Protein AF-A0A7M3Z4H6-F1 (afdb_monomer_lite)

Radius of gyration: 41.95 Å; chains: 1; bounding box: 78×52×126 Å

pLDDT: mean 75.08, std 17.7, range [35.47, 97.31]

Structure (mmCIF, N/CA/C/O backbone):
data_AF-A0A7M3Z4H6-F1
#
_entry.id   AF-A0A7M3Z4H6-F1
#
loop_
_atom_site.group_PDB
_atom_site.id
_atom_site.type_symbol
_atom_site.label_atom_id
_atom_site.label_alt_id
_atom_site.label_comp_id
_atom_site.label_asym_id
_atom_site.label_entity_id
_atom_site.label_seq_id
_atom_site.pdbx_PDB_ins_code
_atom_site.Cartn_x
_atom_site.Cartn_y
_atom_site.Cartn_z
_atom_site.occupancy
_atom_site.B_iso_or_equiv
_atom_site.auth_seq_id
_atom_site.auth_comp_id
_atom_site.auth_asym_id
_atom_site.auth_atom_id
_atom_site.pdbx_PDB_model_num
ATOM 1 N N . MET A 1 1 ? -38.148 9.770 33.281 1.00 35.47 1 MET A N 1
ATOM 2 C CA . MET A 1 1 ? -37.426 9.623 32.005 1.00 35.47 1 MET A CA 1
ATOM 3 C C . MET A 1 1 ? -35.971 9.773 32.363 1.00 35.47 1 MET A C 1
ATOM 5 O O . MET A 1 1 ? -35.548 10.883 32.638 1.00 35.47 1 MET A O 1
ATOM 9 N N . SER A 1 2 ? -35.311 8.642 32.589 1.00 36.75 2 SER A N 1
ATOM 10 C CA . SER A 1 2 ? -33.920 8.593 33.026 1.00 36.75 2 SER A CA 1
ATOM 11 C C . SER A 1 2 ? -33.056 8.742 31.786 1.00 36.75 2 SER A C 1
ATOM 13 O O . SER A 1 2 ? -33.255 7.994 30.830 1.00 36.75 2 SER A O 1
ATOM 15 N N . ASP A 1 3 ? -32.184 9.741 31.795 1.00 42.94 3 ASP A N 1
ATOM 16 C CA . ASP A 1 3 ? -31.255 10.016 30.712 1.00 42.94 3 ASP A CA 1
ATOM 17 C C . ASP A 1 3 ? -30.370 8.789 30.485 1.00 42.94 3 ASP A C 1
ATOM 19 O O . ASP A 1 3 ? -29.637 8.342 31.368 1.00 42.94 3 ASP A O 1
ATOM 23 N N . GLU A 1 4 ? -30.503 8.205 29.300 1.00 48.59 4 GLU A N 1
ATOM 24 C CA . GLU A 1 4 ? -29.665 7.122 28.819 1.00 48.59 4 GLU A CA 1
ATOM 25 C C . GLU A 1 4 ? -28.288 7.727 28.545 1.00 48.59 4 GLU A C 1
ATOM 27 O O . GLU A 1 4 ? -28.044 8.354 27.510 1.00 48.59 4 GLU A O 1
ATOM 32 N N . GLU A 1 5 ? -27.418 7.642 29.551 1.00 44.75 5 GLU A N 1
ATOM 33 C CA . GLU A 1 5 ? -26.053 8.148 29.520 1.00 44.75 5 GLU A CA 1
ATOM 34 C C . GLU A 1 5 ? -25.286 7.371 28.442 1.00 44.75 5 GLU A C 1
ATOM 36 O O . GLU A 1 5 ? -24.720 6.298 28.658 1.00 44.75 5 GLU A O 1
ATOM 41 N N . THR A 1 6 ? -25.347 7.894 27.219 1.00 48.88 6 THR A N 1
ATOM 42 C CA . THR A 1 6 ? -24.619 7.368 26.072 1.00 48.88 6 THR A CA 1
ATOM 43 C C . THR A 1 6 ? -23.148 7.579 26.383 1.00 48.88 6 THR A C 1
ATOM 45 O O . THR A 1 6 ? -22.625 8.682 26.226 1.00 48.88 6 THR A O 1
ATOM 48 N N . THR A 1 7 ? -22.491 6.537 26.892 1.00 45.88 7 THR A N 1
ATOM 49 C CA . THR A 1 7 ? -21.046 6.548 27.117 1.00 45.88 7 THR A CA 1
ATOM 50 C C . THR A 1 7 ? -20.392 6.971 25.799 1.00 45.88 7 THR A C 1
ATOM 52 O O . THR A 1 7 ? -20.601 6.293 24.787 1.00 45.88 7 THR A O 1
ATOM 55 N N . PRO A 1 8 ? -19.662 8.101 25.746 1.00 44.25 8 PRO A N 1
ATOM 56 C CA . PRO A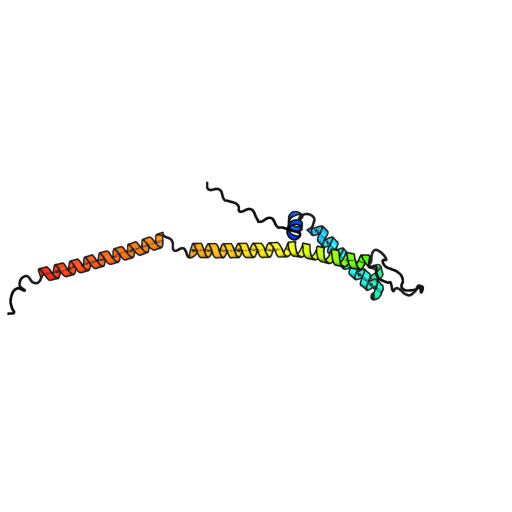 1 8 ? -19.053 8.544 24.504 1.00 44.25 8 PRO A CA 1
ATOM 57 C C . PRO A 1 8 ? -18.056 7.474 24.067 1.00 44.25 8 PRO A C 1
ATOM 59 O O . PRO A 1 8 ? -17.161 7.105 24.831 1.00 44.25 8 PRO A O 1
ATOM 62 N N . ALA A 1 9 ? -18.233 6.954 22.848 1.00 55.69 9 ALA A N 1
ATOM 63 C CA . ALA A 1 9 ? -17.270 6.054 22.230 1.00 55.69 9 ALA A CA 1
ATOM 64 C C . ALA A 1 9 ? -15.875 6.676 22.374 1.00 55.69 9 ALA A C 1
ATOM 66 O O . ALA A 1 9 ? -15.679 7.846 22.032 1.00 55.69 9 ALA A O 1
ATOM 67 N N . THR A 1 10 ? -14.930 5.926 22.947 1.00 55.16 10 THR A N 1
ATOM 68 C CA . THR A 1 10 ? -13.567 6.415 23.163 1.00 55.16 10 THR A CA 1
ATOM 69 C C . THR A 1 10 ? -13.029 6.950 21.835 1.00 55.16 10 THR A C 1
ATOM 71 O O . THR A 1 10 ? -13.070 6.215 20.845 1.00 55.16 10 THR A O 1
ATOM 74 N N . PRO A 1 11 ? -12.556 8.210 21.767 1.00 56.50 1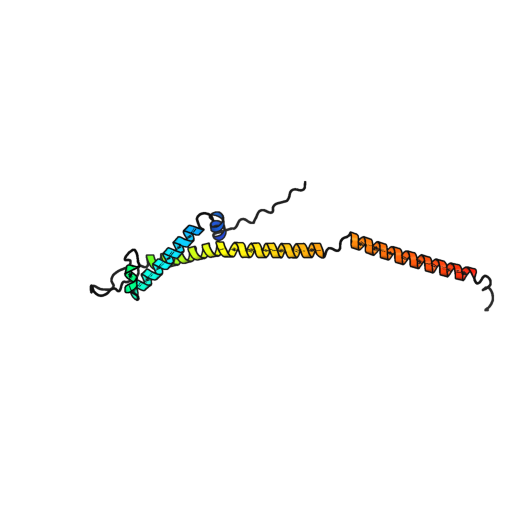1 PRO A N 1
ATOM 75 C CA . PRO A 1 11 ? -12.053 8.768 20.525 1.00 56.50 11 PRO A CA 1
ATOM 76 C C . PRO A 1 11 ? -10.894 7.898 20.051 1.00 56.50 11 PRO A C 1
ATOM 78 O O . PRO A 1 11 ? -9.861 7.781 20.720 1.00 56.50 11 PRO A O 1
ATOM 81 N N . SER A 1 12 ? -11.092 7.248 18.907 1.00 61.94 12 SER A N 1
ATOM 82 C CA . SER A 1 12 ? -10.068 6.448 18.256 1.00 61.94 12 SER A CA 1
ATOM 83 C C . SER A 1 12 ? -8.831 7.325 18.078 1.00 61.94 12 SER A C 1
ATOM 85 O O . SER A 1 12 ? -8.868 8.322 17.363 1.00 61.94 12 SER A O 1
ATOM 87 N N . THR A 1 13 ? -7.752 7.015 18.791 1.00 76.00 13 THR A N 1
ATOM 88 C CA . THR A 1 13 ? -6.577 7.888 18.874 1.00 76.00 13 THR A CA 1
ATOM 89 C C . THR A 1 13 ? -5.508 7.434 17.876 1.00 76.00 13 THR A C 1
ATOM 91 O O . THR A 1 13 ? -5.316 6.240 17.644 1.00 76.00 13 THR A O 1
ATOM 94 N N . GLY A 1 14 ? -4.795 8.382 17.263 1.00 82.12 14 GLY A N 1
ATOM 95 C CA . GLY A 1 14 ? -3.698 8.095 16.330 1.00 82.12 14 GLY A CA 1
ATOM 96 C C . GLY A 1 14 ? -4.137 7.727 14.904 1.00 82.12 14 GLY A C 1
ATOM 97 O O . GLY A 1 14 ? -5.230 8.070 14.459 1.00 82.12 14 GLY A O 1
ATOM 98 N N . LEU A 1 15 ? -3.260 7.046 14.155 1.00 80.62 15 LEU A N 1
ATOM 99 C CA . LEU A 1 15 ? -3.434 6.813 12.711 1.00 80.62 15 LEU A CA 1
ATOM 100 C C . LEU A 1 15 ? -4.683 5.980 12.375 1.00 80.62 15 LEU A C 1
ATOM 102 O O . LEU A 1 15 ? -5.350 6.249 11.380 1.00 80.62 15 LEU A O 1
ATOM 106 N N . ALA A 1 16 ? -5.022 4.990 13.204 1.00 82.38 16 ALA A N 1
ATOM 107 C CA . ALA A 1 16 ? -6.234 4.195 13.016 1.00 82.38 16 ALA A CA 1
ATOM 108 C C . ALA A 1 16 ? -7.501 5.048 13.181 1.00 82.38 16 ALA A C 1
ATOM 110 O O . ALA A 1 16 ? -8.429 4.923 12.386 1.00 82.38 16 ALA A O 1
ATOM 111 N N . GLY A 1 17 ? -7.512 5.964 14.154 1.00 81.12 17 GLY A N 1
ATOM 112 C CA . GLY A 1 17 ? -8.622 6.893 14.338 1.00 81.12 17 GLY A CA 1
ATOM 113 C C . GLY A 1 17 ? -8.780 7.871 13.189 1.00 81.12 17 GLY A C 1
ATOM 114 O O . GLY A 1 17 ? -9.875 8.011 12.654 1.00 81.12 17 GLY A O 1
ATOM 115 N N . PHE A 1 18 ? -7.670 8.424 12.699 1.00 83.25 18 PHE A N 1
ATOM 116 C CA . PHE A 1 18 ? -7.675 9.247 11.492 1.00 83.25 18 PHE A CA 1
ATOM 117 C C . PHE A 1 18 ? -8.290 8.511 10.287 1.00 83.25 18 PHE A C 1
ATOM 119 O O . PHE A 1 18 ? -9.099 9.084 9.557 1.00 83.25 18 PHE A O 1
ATOM 126 N N . VAL A 1 19 ? -7.949 7.233 10.083 1.00 84.06 19 VAL A N 1
ATOM 127 C CA . VAL A 1 19 ? -8.517 6.402 9.003 1.00 84.06 19 VAL A CA 1
ATOM 128 C C . VAL A 1 19 ? -10.027 6.198 9.179 1.00 84.06 19 VAL A C 1
ATOM 130 O O . VAL A 1 19 ? -10.771 6.235 8.193 1.00 84.06 19 VAL A O 1
ATOM 133 N N . LEU A 1 20 ? -10.496 5.996 10.412 1.00 82.38 20 LEU A N 1
ATOM 134 C CA . LEU A 1 20 ? -11.916 5.796 10.714 1.00 82.38 20 LEU A CA 1
ATOM 135 C C . LEU A 1 20 ? -12.734 7.086 10.561 1.00 82.38 20 LEU A C 1
ATOM 137 O O . LEU A 1 20 ? -13.808 7.048 9.963 1.00 82.38 20 LEU A O 1
ATOM 141 N N . GLU A 1 21 ? -12.210 8.229 11.003 1.00 85.25 21 GLU A N 1
ATOM 142 C CA . GLU A 1 21 ? -12.835 9.549 10.825 1.00 85.25 21 GLU A CA 1
ATOM 143 C C . GLU A 1 21 ? -12.962 9.930 9.342 1.00 85.25 21 GLU A C 1
ATOM 145 O O . GLU A 1 21 ? -13.942 10.540 8.919 1.00 85.25 21 GLU A O 1
ATOM 150 N N . ASN A 1 22 ? -12.000 9.507 8.520 1.00 86.25 22 ASN A N 1
ATOM 151 C CA . ASN A 1 22 ? -11.928 9.812 7.090 1.00 86.25 22 ASN A CA 1
ATOM 152 C C . ASN A 1 22 ? -12.487 8.694 6.193 1.00 86.25 22 ASN A C 1
ATOM 154 O O . ASN A 1 22 ? -12.152 8.602 5.006 1.00 86.25 22 ASN A O 1
ATOM 158 N N . ARG A 1 23 ? -13.359 7.836 6.742 1.00 80.62 23 ARG A N 1
ATOM 159 C CA . ARG A 1 23 ? -13.859 6.613 6.089 1.00 80.62 23 ARG A CA 1
ATOM 160 C C . ARG A 1 23 ? -14.403 6.804 4.676 1.00 80.62 23 ARG A C 1
ATOM 162 O O . ARG A 1 23 ? -14.228 5.919 3.842 1.00 80.62 23 ARG A O 1
ATOM 169 N N . SER A 1 24 ? -15.040 7.938 4.400 1.00 83.06 24 SER A N 1
ATOM 170 C CA . SER A 1 24 ? -15.696 8.208 3.117 1.00 83.06 24 SER A CA 1
ATOM 171 C C . SER A 1 24 ? -14.746 8.179 1.915 1.00 83.06 24 SER A C 1
ATOM 173 O O . SER A 1 24 ? -15.138 7.702 0.854 1.00 83.06 24 SER A O 1
ATOM 175 N N . TRP A 1 25 ? -13.502 8.645 2.063 1.00 84.25 25 TRP A N 1
ATOM 176 C CA . TRP A 1 25 ? -12.545 8.729 0.950 1.00 84.25 25 TRP A CA 1
ATOM 177 C C . TRP A 1 25 ? -11.361 7.773 1.102 1.00 84.25 25 TRP A C 1
ATOM 179 O O . TRP A 1 25 ? -10.799 7.302 0.111 1.00 84.25 25 TRP A O 1
ATOM 189 N N . MET A 1 26 ? -11.002 7.433 2.336 1.00 89.06 26 MET A N 1
ATOM 190 C CA . MET A 1 26 ? -9.806 6.656 2.636 1.00 89.06 26 MET A CA 1
ATOM 191 C C . MET A 1 26 ? -9.930 5.179 2.214 1.00 89.06 26 MET A C 1
ATOM 193 O O . MET A 1 26 ? -8.924 4.546 1.886 1.00 89.06 26 MET A O 1
ATOM 197 N N . GLN A 1 27 ? -11.149 4.647 2.062 1.00 86.75 27 GLN A N 1
ATOM 198 C CA . GLN A 1 27 ? -11.367 3.358 1.390 1.00 86.75 27 GLN A CA 1
ATOM 199 C C . GLN A 1 27 ? -10.903 3.385 -0.076 1.00 86.75 27 GLN A C 1
ATOM 201 O O . GLN A 1 27 ? -10.221 2.470 -0.527 1.00 86.75 27 GLN A O 1
ATOM 206 N N . GLY A 1 28 ? -11.243 4.438 -0.825 1.00 90.50 28 GLY A N 1
ATOM 207 C CA . GLY A 1 28 ? -10.813 4.590 -2.217 1.00 90.50 28 GLY A CA 1
ATOM 208 C C . GLY A 1 28 ? -9.322 4.903 -2.330 1.00 90.50 28 GLY A C 1
ATOM 209 O O . GLY A 1 28 ? -8.618 4.293 -3.134 1.00 90.50 28 GLY A O 1
ATOM 210 N N . ALA A 1 29 ? -8.817 5.803 -1.481 1.00 92.94 29 ALA A N 1
ATOM 211 C CA . ALA A 1 29 ? -7.403 6.168 -1.479 1.00 92.94 29 ALA A CA 1
ATOM 212 C C . ALA A 1 29 ? -6.495 4.980 -1.142 1.00 92.94 29 ALA A C 1
ATOM 214 O O . ALA A 1 29 ? -5.499 4.763 -1.825 1.00 92.94 29 ALA A O 1
ATOM 215 N N . SER A 1 30 ? -6.855 4.164 -0.150 1.00 93.06 30 SER A N 1
ATOM 216 C CA . SER A 1 30 ? -6.078 2.970 0.199 1.00 93.06 30 SER A CA 1
ATOM 217 C C . SER A 1 30 ? -6.066 1.921 -0.915 1.00 93.06 30 SER A C 1
ATOM 219 O O . SER A 1 30 ? -5.029 1.304 -1.149 1.00 93.06 30 SER A O 1
ATOM 221 N N . LEU A 1 31 ? -7.166 1.758 -1.659 1.00 94.19 31 LEU A N 1
ATOM 222 C CA . LEU A 1 31 ? -7.174 0.907 -2.851 1.00 94.19 31 LEU A CA 1
ATOM 223 C C . LEU A 1 31 ? -6.237 1.447 -3.933 1.00 94.19 31 LEU A C 1
ATOM 225 O O . LEU A 1 31 ? -5.463 0.676 -4.491 1.00 94.19 31 LEU A O 1
ATOM 229 N N . LEU A 1 32 ? -6.247 2.756 -4.195 1.00 96.06 32 LEU A N 1
ATOM 230 C CA . LEU A 1 32 ? -5.308 3.371 -5.140 1.00 96.06 32 LEU A CA 1
ATOM 231 C C . LEU A 1 32 ? -3.849 3.169 -4.720 1.00 96.06 32 LEU A C 1
ATOM 233 O O . LEU A 1 32 ? -3.014 2.847 -5.562 1.00 96.06 32 LEU A O 1
ATOM 237 N N . MET A 1 33 ? -3.544 3.296 -3.428 1.00 96.81 33 MET A N 1
ATOM 238 C CA . MET A 1 33 ? -2.207 3.026 -2.894 1.00 96.81 33 MET A CA 1
ATOM 239 C C . MET A 1 33 ? -1.780 1.569 -3.116 1.00 96.81 33 MET A C 1
ATOM 241 O O . MET A 1 33 ? -0.641 1.317 -3.503 1.00 96.81 33 MET A O 1
ATOM 245 N N . ILE A 1 34 ? -2.696 0.613 -2.930 1.00 96.56 34 ILE A N 1
ATOM 246 C CA . ILE A 1 34 ? -2.441 -0.809 -3.197 1.00 96.56 34 ILE A CA 1
ATOM 247 C C . ILE A 1 34 ? -2.234 -1.052 -4.695 1.00 96.56 34 ILE A C 1
ATOM 249 O O . ILE A 1 34 ? -1.278 -1.726 -5.067 1.00 96.56 34 ILE A O 1
ATOM 253 N N . PHE A 1 35 ? -3.077 -0.489 -5.565 1.00 95.94 35 PHE A N 1
ATOM 254 C CA . PHE A 1 35 ? -2.902 -0.616 -7.015 1.00 95.94 35 PHE A CA 1
ATOM 255 C C . PHE A 1 35 ? -1.560 -0.052 -7.476 1.00 95.94 35 PHE A C 1
ATOM 257 O O . PHE A 1 35 ? -0.867 -0.691 -8.264 1.00 95.94 35 PHE A O 1
ATOM 264 N N . TYR A 1 36 ? -1.160 1.101 -6.939 1.00 95.88 36 TYR A N 1
ATOM 265 C CA . TYR A 1 36 ? 0.156 1.668 -7.197 1.00 95.88 36 TYR A CA 1
ATOM 266 C C . TYR A 1 36 ? 1.285 0.749 -6.715 1.00 95.88 36 TYR A C 1
ATOM 268 O O . TYR A 1 36 ? 2.256 0.548 -7.437 1.00 95.88 36 TYR A O 1
ATOM 276 N N . ALA A 1 37 ? 1.158 0.152 -5.528 1.00 96.88 37 ALA A N 1
ATOM 277 C CA . ALA A 1 37 ? 2.153 -0.780 -5.007 1.00 96.88 37 ALA A CA 1
ATOM 278 C C . ALA A 1 37 ? 2.286 -2.039 -5.878 1.00 96.88 37 ALA A C 1
ATOM 280 O O . ALA A 1 37 ? 3.398 -2.466 -6.175 1.00 96.88 37 ALA A O 1
ATOM 281 N N . VAL A 1 38 ? 1.165 -2.602 -6.341 1.00 95.50 38 VAL A N 1
ATOM 282 C CA . VAL A 1 38 ? 1.163 -3.732 -7.284 1.00 95.50 38 VAL A CA 1
ATOM 283 C C . VAL A 1 38 ? 1.831 -3.334 -8.597 1.00 95.50 38 VAL A C 1
ATOM 285 O O . VAL A 1 38 ? 2.680 -4.068 -9.097 1.00 95.50 38 VAL A O 1
ATOM 288 N N . TRP A 1 39 ? 1.503 -2.156 -9.130 1.00 94.88 39 TRP A N 1
ATOM 289 C CA . TRP A 1 39 ? 2.148 -1.632 -10.331 1.00 94.88 39 TRP A CA 1
ATOM 290 C C . TRP A 1 39 ? 3.663 -1.459 -10.144 1.00 94.88 39 TRP A C 1
ATOM 292 O O . TRP A 1 39 ? 4.431 -1.901 -10.993 1.00 94.88 39 TRP A O 1
ATOM 302 N N . ALA A 1 40 ? 4.106 -0.906 -9.012 1.00 94.94 40 ALA A N 1
ATOM 303 C CA . ALA A 1 40 ? 5.525 -0.737 -8.703 1.00 94.94 40 ALA A CA 1
ATOM 304 C C . ALA A 1 40 ? 6.265 -2.084 -8.630 1.00 94.94 40 ALA A C 1
ATOM 306 O O . ALA A 1 40 ? 7.397 -2.189 -9.094 1.00 94.94 40 ALA A O 1
ATOM 307 N N . VAL A 1 41 ? 5.628 -3.133 -8.098 1.00 94.56 41 VAL A N 1
ATOM 308 C CA . VAL A 1 41 ? 6.191 -4.493 -8.108 1.00 94.56 41 VAL A CA 1
ATOM 309 C C . VAL A 1 41 ? 6.318 -5.025 -9.534 1.00 94.56 41 VAL A C 1
ATOM 311 O O . VAL A 1 41 ? 7.362 -5.575 -9.878 1.00 94.56 41 VAL A O 1
ATOM 314 N N . ILE A 1 42 ? 5.290 -4.850 -10.370 1.00 94.56 42 ILE A N 1
ATOM 315 C CA . ILE A 1 42 ? 5.336 -5.274 -11.777 1.00 94.56 42 ILE A CA 1
ATOM 316 C C . ILE A 1 42 ? 6.484 -4.568 -12.504 1.00 94.56 42 ILE A C 1
ATOM 318 O O . ILE A 1 42 ? 7.260 -5.247 -13.163 1.00 94.56 42 ILE A O 1
ATOM 322 N N . GLU A 1 43 ? 6.644 -3.256 -12.318 1.00 94.56 43 GLU A N 1
ATOM 323 C CA . GLU A 1 43 ? 7.747 -2.466 -12.887 1.00 94.56 43 GLU A CA 1
ATOM 324 C C . GLU A 1 43 ? 9.124 -2.974 -12.444 1.00 94.56 43 GLU A C 1
ATOM 326 O O . GLU A 1 43 ? 10.025 -3.153 -13.261 1.00 94.56 43 GLU A O 1
ATOM 331 N N . VAL A 1 44 ? 9.287 -3.276 -11.155 1.00 93.69 44 VAL A N 1
ATOM 332 C CA . VAL A 1 44 ? 10.554 -3.799 -10.626 1.00 93.69 44 VAL A CA 1
ATOM 333 C C . VAL A 1 44 ? 10.916 -5.137 -11.260 1.00 93.69 44 VAL A C 1
ATOM 335 O O . VAL A 1 44 ? 12.067 -5.377 -11.632 1.00 93.69 44 VAL A O 1
ATOM 338 N N . LEU A 1 45 ? 9.924 -6.014 -11.379 1.00 94.38 45 LEU A N 1
ATOM 339 C CA . LEU A 1 45 ? 10.102 -7.357 -11.903 1.00 94.38 45 LEU A CA 1
ATOM 340 C C . LEU A 1 45 ? 10.272 -7.367 -13.431 1.00 94.38 45 LEU A C 1
ATOM 342 O O . LEU A 1 45 ? 11.067 -8.158 -13.945 1.00 94.38 45 LEU A O 1
ATOM 346 N N . SER A 1 46 ? 9.567 -6.498 -14.158 1.00 93.50 46 SER A N 1
ATOM 347 C CA . SER A 1 46 ? 9.626 -6.415 -15.621 1.00 93.50 46 SER A CA 1
ATOM 348 C C . SER A 1 46 ? 10.922 -5.777 -16.126 1.00 93.50 46 SER A C 1
ATOM 350 O O . SER A 1 46 ? 11.445 -6.186 -17.164 1.00 93.50 46 SER A O 1
ATOM 352 N N . ASN A 1 47 ? 11.501 -4.839 -15.375 1.00 93.12 47 ASN A N 1
ATOM 353 C CA . ASN A 1 47 ? 12.799 -4.245 -15.700 1.00 93.12 47 ASN A CA 1
ATOM 354 C C . ASN A 1 47 ? 13.966 -5.236 -15.540 1.00 93.12 47 ASN A C 1
ATOM 356 O O . ASN A 1 47 ? 14.974 -5.103 -16.231 1.00 93.12 47 ASN A O 1
ATOM 360 N N . THR A 1 48 ? 13.854 -6.229 -14.648 1.00 91.12 48 THR A N 1
ATOM 361 C CA . THR A 1 48 ? 14.973 -7.134 -14.321 1.00 91.12 48 THR A CA 1
ATOM 362 C C . THR A 1 48 ? 14.834 -8.547 -14.892 1.00 91.12 48 THR A C 1
ATOM 364 O O . THR A 1 48 ? 15.834 -9.099 -15.346 1.00 91.12 48 THR A O 1
ATOM 367 N N . TRP A 1 49 ? 13.635 -9.141 -14.866 1.00 89.50 49 TRP A N 1
ATOM 368 C CA . TRP A 1 49 ? 13.444 -10.568 -15.178 1.00 89.50 49 TRP A CA 1
ATOM 369 C C . TRP A 1 49 ? 12.365 -10.848 -16.225 1.00 89.50 49 TRP A C 1
ATOM 371 O O . TRP A 1 49 ? 12.535 -11.737 -17.056 1.00 89.50 49 TRP A O 1
ATOM 381 N N . PHE A 1 50 ? 11.243 -10.128 -16.187 1.00 91.50 50 PHE A N 1
ATOM 382 C CA . PHE A 1 50 ? 10.077 -10.425 -17.023 1.00 91.50 50 PHE A CA 1
ATOM 383 C C . PHE A 1 50 ? 9.854 -9.340 -18.073 1.00 91.50 50 PHE A C 1
ATOM 385 O O . PHE A 1 50 ? 8.854 -8.625 -18.035 1.00 91.50 50 PHE A O 1
ATOM 392 N N . HIS A 1 51 ? 10.772 -9.230 -19.033 1.00 90.06 51 HIS A N 1
ATOM 393 C CA . HIS A 1 51 ? 10.738 -8.171 -20.051 1.00 90.06 51 HIS A CA 1
ATOM 394 C C . HIS A 1 51 ? 9.436 -8.140 -20.870 1.00 90.06 51 HIS A C 1
ATOM 396 O O . HIS A 1 51 ? 8.967 -7.071 -21.236 1.00 90.06 51 HIS A O 1
ATOM 402 N N . GLY A 1 52 ? 8.774 -9.288 -21.066 1.00 87.25 52 GLY A N 1
ATOM 403 C CA . GLY A 1 52 ? 7.456 -9.352 -21.718 1.00 87.25 52 GLY A CA 1
ATOM 404 C C . GLY A 1 52 ? 6.314 -8.678 -20.942 1.00 87.25 52 GLY A C 1
ATOM 405 O O . GLY A 1 52 ? 5.221 -8.539 -21.478 1.00 87.25 52 GLY A O 1
ATOM 406 N N . LEU A 1 53 ? 6.544 -8.269 -19.689 1.00 89.00 53 LEU A N 1
ATOM 407 C CA . LEU A 1 53 ? 5.601 -7.487 -18.887 1.00 89.00 53 LEU A CA 1
ATOM 408 C C . LEU A 1 53 ? 5.906 -5.981 -18.900 1.00 89.00 53 LEU A C 1
ATOM 410 O O . LEU A 1 53 ? 5.189 -5.230 -18.245 1.00 89.00 53 LEU A O 1
ATOM 414 N N . GLN A 1 54 ? 6.942 -5.520 -19.611 1.00 88.31 54 GLN A N 1
ATOM 415 C CA . GLN A 1 54 ? 7.265 -4.088 -19.688 1.00 88.31 54 GLN A CA 1
ATOM 416 C C . GLN A 1 54 ? 6.135 -3.288 -20.347 1.00 88.31 54 GLN A C 1
ATOM 418 O O . GLN A 1 54 ? 5.819 -2.200 -19.887 1.00 88.31 54 GLN A O 1
ATOM 423 N N . ASP A 1 55 ? 5.427 -3.867 -21.319 1.00 88.19 55 ASP A N 1
ATOM 424 C CA . ASP A 1 55 ? 4.277 -3.214 -21.961 1.00 88.19 55 ASP A CA 1
ATOM 425 C C . ASP A 1 55 ? 3.063 -3.047 -21.026 1.00 88.19 55 ASP A C 1
ATOM 427 O O . ASP A 1 55 ? 2.156 -2.266 -21.315 1.00 88.19 55 ASP A O 1
ATOM 431 N N . LEU A 1 56 ? 3.016 -3.772 -19.897 1.00 86.25 56 LEU A N 1
ATOM 432 C CA . LEU A 1 56 ? 1.975 -3.569 -18.884 1.00 86.25 56 LEU A CA 1
ATOM 433 C C . LEU A 1 56 ? 2.236 -2.319 -18.041 1.00 86.25 56 LEU A C 1
ATOM 435 O O . LEU A 1 56 ? 1.327 -1.853 -17.345 1.00 86.25 56 LEU A O 1
ATOM 439 N N . THR A 1 57 ? 3.459 -1.789 -18.047 1.00 84.38 57 THR A N 1
ATOM 440 C CA . THR A 1 57 ? 3.800 -0.636 -17.229 1.00 84.38 57 THR A CA 1
ATOM 441 C C . THR A 1 57 ? 3.550 0.637 -18.026 1.00 84.38 57 THR A C 1
ATOM 443 O O . THR A 1 57 ? 3.990 0.820 -19.153 1.00 84.38 57 THR A O 1
ATOM 446 N N . ILE A 1 58 ? 2.744 1.526 -17.442 1.00 80.19 58 ILE A N 1
ATOM 447 C CA . ILE A 1 58 ? 2.246 2.725 -18.132 1.00 80.19 58 ILE A CA 1
ATOM 448 C C . ILE A 1 58 ? 3.394 3.695 -18.461 1.00 80.19 58 ILE A C 1
ATOM 450 O O . ILE A 1 58 ? 3.305 4.479 -19.403 1.00 80.19 58 ILE A O 1
ATOM 454 N N . PHE A 1 59 ? 4.475 3.644 -17.679 1.00 84.06 59 PHE A N 1
ATOM 455 C CA . PHE A 1 59 ? 5.639 4.504 -17.823 1.00 84.06 59 PHE A CA 1
ATOM 456 C C . PHE A 1 59 ? 6.917 3.690 -17.673 1.00 84.06 59 PHE A C 1
ATOM 458 O O . PHE A 1 59 ? 7.063 2.921 -16.728 1.00 84.06 59 PHE A O 1
ATOM 465 N N . THR A 1 60 ? 7.872 3.954 -18.554 1.00 86.06 60 THR A N 1
ATOM 466 C CA . THR A 1 60 ? 9.211 3.368 -18.545 1.00 86.06 60 THR A CA 1
ATOM 467 C C . THR A 1 60 ? 10.053 4.028 -17.445 1.00 86.06 60 THR A C 1
ATOM 469 O O . THR A 1 60 ? 10.501 5.163 -17.605 1.00 86.06 60 THR A O 1
ATOM 472 N N . THR A 1 61 ? 10.308 3.354 -16.315 1.00 88.12 61 THR A N 1
ATOM 473 C CA . THR A 1 61 ? 11.085 3.926 -15.190 1.00 88.12 61 THR A CA 1
ATOM 474 C C . THR A 1 61 ? 12.406 3.203 -14.942 1.00 88.12 61 THR A C 1
ATOM 476 O O . THR A 1 61 ? 12.542 2.032 -15.261 1.00 88.12 61 THR A O 1
ATOM 479 N N . GLY A 1 62 ? 13.405 3.890 -14.386 1.00 86.88 62 GLY A N 1
ATOM 480 C CA . GLY A 1 62 ? 14.751 3.328 -14.234 1.00 86.88 62 GLY A CA 1
ATOM 481 C C . GLY A 1 62 ? 15.681 3.684 -15.395 1.00 86.88 62 GLY A C 1
ATOM 482 O O . GLY A 1 62 ? 15.361 4.535 -16.227 1.00 86.88 62 GLY A O 1
ATOM 483 N N . THR A 1 63 ? 16.854 3.064 -15.439 1.00 91.62 63 THR A N 1
ATOM 484 C CA . THR A 1 63 ? 17.905 3.383 -16.420 1.00 91.62 63 THR A CA 1
ATOM 485 C C . THR A 1 63 ? 18.395 2.123 -17.109 1.00 91.62 63 THR A C 1
ATOM 487 O O . THR A 1 63 ? 18.519 1.087 -16.463 1.00 91.62 63 THR A O 1
ATOM 490 N N . GLU A 1 64 ? 18.700 2.209 -18.399 1.00 91.44 64 GLU A N 1
ATOM 491 C CA . GLU A 1 64 ? 19.344 1.120 -19.142 1.00 91.44 64 GLU A CA 1
ATOM 492 C C . GLU A 1 64 ? 20.641 0.688 -18.446 1.00 91.44 64 GLU A C 1
ATOM 494 O O . GLU A 1 64 ? 21.350 1.507 -17.850 1.00 91.44 64 GLU A O 1
ATOM 499 N N . THR A 1 65 ? 20.927 -0.613 -18.461 1.00 89.75 65 THR A N 1
ATOM 500 C CA . THR A 1 65 ? 22.144 -1.157 -17.838 1.00 89.75 65 THR A CA 1
ATOM 501 C C . THR A 1 65 ? 23.369 -1.004 -18.738 1.00 89.75 65 THR A C 1
ATOM 503 O O . THR A 1 65 ? 24.496 -1.011 -18.243 1.00 89.75 65 THR A O 1
ATOM 506 N N . ASN A 1 66 ? 23.161 -0.869 -20.049 1.00 90.25 66 ASN A N 1
ATOM 507 C CA . ASN A 1 66 ? 24.203 -0.740 -21.061 1.00 90.25 66 ASN A CA 1
ATOM 508 C C . ASN A 1 66 ? 23.659 -0.065 -22.339 1.00 90.25 66 ASN A C 1
ATOM 510 O O . ASN A 1 66 ? 22.590 0.529 -22.310 1.00 90.25 66 ASN A O 1
ATOM 514 N N . ILE A 1 67 ? 24.433 -0.103 -23.429 1.00 91.12 67 ILE A N 1
ATOM 515 C CA . ILE A 1 67 ? 24.143 0.588 -24.700 1.00 91.12 67 ILE A CA 1
ATOM 516 C C . ILE A 1 67 ? 23.643 -0.344 -25.821 1.00 91.12 67 ILE A C 1
ATOM 518 O O . ILE A 1 67 ? 23.474 0.117 -26.950 1.00 91.12 67 ILE A O 1
ATOM 522 N N . ASP A 1 68 ? 23.484 -1.647 -25.564 1.00 91.44 68 ASP A N 1
ATOM 523 C CA . ASP A 1 68 ? 22.945 -2.603 -26.535 1.00 91.44 68 ASP A CA 1
ATOM 524 C C . ASP A 1 68 ? 21.428 -2.398 -26.669 1.00 91.44 68 ASP A C 1
ATOM 526 O O . ASP A 1 68 ? 20.696 -2.615 -25.704 1.00 91.44 68 ASP A O 1
ATOM 530 N N . PRO A 1 69 ? 20.923 -2.024 -27.856 1.00 85.81 69 PRO A N 1
ATOM 531 C CA . PRO A 1 69 ? 19.498 -1.776 -28.058 1.00 85.81 69 PRO A CA 1
ATOM 532 C C . PRO A 1 69 ? 18.623 -3.036 -27.959 1.00 85.81 69 PRO A C 1
ATOM 534 O O . PRO A 1 69 ? 17.400 -2.917 -27.946 1.00 85.81 69 PRO A O 1
ATOM 537 N N . ASN A 1 70 ? 19.213 -4.235 -27.940 1.00 89.38 70 ASN A N 1
ATOM 538 C CA . ASN A 1 70 ? 18.471 -5.488 -27.783 1.00 89.38 70 ASN A CA 1
ATOM 539 C C . ASN A 1 70 ? 18.387 -5.946 -26.323 1.00 89.38 70 ASN A C 1
ATOM 541 O O . ASN A 1 70 ? 17.654 -6.894 -26.032 1.00 89.38 70 ASN A O 1
ATOM 545 N N . ASP A 1 71 ? 19.135 -5.311 -25.417 1.00 90.31 71 ASP A N 1
ATOM 546 C CA . ASP A 1 71 ? 19.044 -5.602 -23.995 1.00 90.31 71 ASP A CA 1
ATOM 547 C C . ASP A 1 71 ? 17.903 -4.795 -23.366 1.00 90.31 71 ASP A C 1
ATOM 549 O O . ASP A 1 71 ? 17.931 -3.569 -23.291 1.00 90.31 71 ASP A O 1
ATOM 553 N N . LEU A 1 72 ? 16.879 -5.510 -22.907 1.00 90.81 72 LEU A N 1
ATOM 554 C CA . LEU A 1 72 ? 15.700 -4.928 -22.267 1.00 90.81 72 LEU A CA 1
ATOM 555 C C . LEU A 1 72 ? 15.879 -4.751 -20.752 1.00 90.81 72 LEU A C 1
ATOM 557 O O . LEU A 1 72 ? 14.941 -4.334 -20.064 1.00 90.81 72 LEU A O 1
ATOM 561 N N . GLN A 1 73 ? 17.044 -5.093 -20.196 1.00 93.00 73 GLN A N 1
ATOM 562 C CA . GLN A 1 73 ? 17.306 -4.975 -18.770 1.00 93.00 73 GLN A CA 1
ATOM 563 C C . GLN A 1 73 ? 17.541 -3.526 -18.345 1.00 93.00 73 GLN A C 1
ATOM 565 O O . GLN A 1 73 ? 18.314 -2.770 -18.937 1.00 93.00 73 GLN A O 1
ATOM 570 N N . ARG A 1 74 ? 16.891 -3.140 -17.245 1.00 92.50 74 ARG A N 1
ATOM 571 C CA . ARG A 1 74 ? 16.983 -1.795 -16.677 1.00 92.50 74 ARG A CA 1
ATOM 572 C C . ARG A 1 74 ? 17.207 -1.860 -15.173 1.00 92.50 74 ARG A C 1
ATOM 574 O O . ARG A 1 74 ? 16.653 -2.708 -14.473 1.00 92.50 74 ARG A O 1
ATOM 581 N N . ASN A 1 75 ? 18.026 -0.945 -14.667 1.00 92.81 75 ASN A N 1
ATOM 582 C CA . ASN A 1 75 ? 18.177 -0.733 -13.239 1.00 92.81 75 ASN A CA 1
ATOM 583 C C . ASN A 1 75 ? 16.938 -0.016 -12.699 1.00 92.81 75 ASN A C 1
ATOM 585 O O . ASN A 1 75 ? 16.531 1.024 -13.223 1.00 92.81 75 ASN A O 1
ATOM 589 N N . ASN A 1 76 ? 16.351 -0.567 -11.643 1.00 92.81 76 ASN A N 1
ATOM 590 C CA . ASN A 1 76 ? 15.090 -0.081 -11.109 1.00 92.81 76 ASN A CA 1
ATOM 591 C C . ASN A 1 76 ? 15.214 1.299 -10.460 1.00 92.81 76 ASN A C 1
ATOM 593 O O . ASN A 1 76 ? 16.192 1.616 -9.782 1.00 92.81 76 ASN A O 1
ATOM 597 N N . SER A 1 77 ? 14.169 2.114 -10.617 1.00 93.94 77 SER A N 1
ATOM 598 C CA . SER A 1 77 ? 14.081 3.398 -9.928 1.00 93.94 77 SER A CA 1
ATOM 599 C C . SER A 1 77 ? 13.898 3.187 -8.424 1.00 93.94 77 SER A C 1
ATOM 601 O O . SER A 1 77 ? 12.865 2.687 -7.973 1.00 93.94 77 SER A O 1
ATOM 603 N N . GLY A 1 78 ? 14.878 3.629 -7.629 1.00 92.94 78 GLY A N 1
ATOM 604 C CA . GLY A 1 78 ? 14.808 3.554 -6.166 1.00 92.94 78 GLY A CA 1
ATOM 605 C C . GLY A 1 78 ? 13.596 4.286 -5.584 1.00 92.94 78 GLY A C 1
ATOM 606 O O . GLY A 1 78 ? 13.011 3.821 -4.609 1.00 92.94 78 GLY A O 1
ATOM 607 N N . MET A 1 79 ? 13.162 5.380 -6.222 1.00 93.56 79 MET A N 1
ATOM 608 C CA . MET A 1 79 ? 11.951 6.098 -5.820 1.00 93.56 79 MET A CA 1
ATOM 609 C C . MET A 1 79 ? 10.699 5.246 -6.002 1.00 93.56 79 MET A C 1
ATOM 611 O O . MET A 1 79 ? 9.889 5.216 -5.087 1.00 93.56 79 MET A O 1
ATOM 615 N N . VAL A 1 80 ? 10.563 4.538 -7.130 1.00 94.00 80 VAL A N 1
ATOM 616 C CA . VAL A 1 80 ? 9.403 3.669 -7.412 1.00 94.00 80 VAL A CA 1
ATOM 617 C C . VAL A 1 80 ? 9.354 2.495 -6.438 1.00 94.00 80 VAL A C 1
ATOM 619 O O . VAL A 1 80 ? 8.291 2.179 -5.909 1.00 94.00 80 VAL A O 1
ATOM 622 N N . ILE A 1 81 ? 10.509 1.889 -6.143 1.00 94.44 81 ILE A N 1
ATOM 623 C CA . ILE A 1 81 ? 10.611 0.818 -5.144 1.00 94.44 81 ILE A CA 1
ATOM 624 C C . ILE A 1 81 ? 10.162 1.329 -3.769 1.00 94.44 81 ILE A C 1
ATOM 626 O O . ILE A 1 81 ? 9.305 0.724 -3.123 1.00 94.44 81 ILE A O 1
ATOM 630 N N . ALA A 1 82 ? 10.733 2.449 -3.319 1.00 96.25 82 ALA A N 1
ATOM 631 C CA . ALA A 1 82 ? 10.478 2.982 -1.987 1.00 96.25 82 ALA A CA 1
ATOM 632 C C . ALA A 1 82 ? 9.028 3.458 -1.823 1.00 96.25 82 ALA A C 1
ATOM 634 O O . ALA A 1 82 ? 8.365 3.090 -0.852 1.00 96.25 82 ALA A O 1
ATOM 635 N N . SER A 1 83 ? 8.508 4.238 -2.775 1.00 96.44 83 SER A N 1
ATOM 636 C CA . SER A 1 83 ? 7.124 4.718 -2.734 1.00 96.44 83 SER A CA 1
ATOM 637 C C . SER A 1 83 ? 6.129 3.567 -2.842 1.00 96.44 83 SER A C 1
ATOM 639 O O . SER A 1 83 ? 5.129 3.575 -2.127 1.00 96.44 83 SER A O 1
ATOM 641 N N . GLY A 1 84 ? 6.402 2.564 -3.684 1.00 96.56 84 GLY A N 1
ATOM 642 C CA . GLY A 1 84 ? 5.565 1.377 -3.830 1.00 96.56 84 GLY A CA 1
ATOM 643 C C . GLY A 1 84 ? 5.432 0.614 -2.514 1.00 96.56 84 GLY A C 1
ATOM 644 O O . GLY A 1 84 ? 4.319 0.312 -2.088 1.00 96.56 84 GLY A O 1
ATOM 645 N N . ALA A 1 85 ? 6.549 0.379 -1.821 1.00 96.81 85 ALA A N 1
ATOM 646 C CA . ALA A 1 85 ? 6.553 -0.291 -0.523 1.00 96.81 85 ALA A CA 1
ATOM 647 C C . ALA A 1 85 ? 5.799 0.510 0.554 1.00 96.81 85 ALA A C 1
ATOM 649 O O . ALA A 1 85 ? 4.967 -0.045 1.274 1.00 96.81 85 ALA A O 1
ATOM 650 N N . VAL A 1 86 ? 6.052 1.820 0.645 1.00 97.31 86 VAL A N 1
ATOM 651 C CA . VAL A 1 86 ? 5.419 2.696 1.642 1.00 97.31 86 VAL A CA 1
ATOM 652 C C . VAL A 1 86 ? 3.912 2.800 1.408 1.00 97.31 86 VAL A C 1
ATOM 654 O O . VAL A 1 86 ? 3.128 2.575 2.331 1.00 97.31 86 VAL A O 1
ATOM 657 N N . LEU A 1 87 ? 3.487 3.098 0.179 1.00 96.88 87 LEU A N 1
ATOM 658 C CA . LEU A 1 87 ? 2.067 3.217 -0.157 1.00 96.88 87 LEU A CA 1
ATOM 659 C C . LEU A 1 87 ? 1.354 1.869 -0.046 1.00 96.88 87 LEU A C 1
ATOM 661 O O . LEU A 1 87 ? 0.246 1.818 0.481 1.00 96.88 87 LEU A O 1
ATOM 665 N N . GLY A 1 88 ? 1.997 0.771 -0.443 1.00 96.69 88 GLY A N 1
ATOM 666 C CA . GLY A 1 88 ? 1.453 -0.572 -0.257 1.00 96.69 88 GLY A CA 1
ATOM 667 C C . GLY A 1 88 ? 1.184 -0.885 1.212 1.00 96.69 88 GLY A C 1
ATOM 668 O O . GLY A 1 88 ? 0.091 -1.337 1.553 1.00 96.69 88 GLY A O 1
ATOM 669 N N . LEU A 1 89 ? 2.136 -0.572 2.095 1.00 96.06 89 LEU A N 1
ATOM 670 C CA . LEU A 1 89 ? 1.979 -0.778 3.533 1.00 96.06 89 LEU A CA 1
ATOM 671 C C . LEU A 1 89 ? 0.832 0.061 4.112 1.00 96.06 89 LEU A C 1
ATOM 673 O O . LEU A 1 89 ? -0.025 -0.484 4.806 1.00 96.06 89 LEU A O 1
ATOM 677 N N . PHE A 1 90 ? 0.777 1.363 3.813 1.00 94.44 90 PHE A N 1
ATOM 678 C CA . PHE A 1 90 ? -0.297 2.233 4.307 1.00 94.44 90 PHE A CA 1
ATOM 679 C C . PHE A 1 90 ? -1.668 1.866 3.734 1.00 94.44 90 PHE A C 1
ATOM 681 O O . PHE A 1 90 ? -2.661 1.879 4.462 1.00 94.44 90 PHE A O 1
ATOM 688 N N . GLY A 1 91 ? -1.731 1.495 2.455 1.00 93.50 91 GLY A N 1
ATOM 689 C CA . GLY A 1 91 ? -2.957 1.040 1.811 1.00 93.50 91 GLY A CA 1
ATOM 690 C C . GLY A 1 91 ? -3.495 -0.236 2.459 1.00 93.50 91 GLY A C 1
ATOM 691 O O . GLY A 1 91 ? -4.665 -0.292 2.837 1.00 93.50 91 GLY A O 1
ATOM 692 N N . LEU A 1 92 ? -2.635 -1.236 2.673 1.00 93.88 92 LEU A N 1
ATOM 693 C CA . LEU A 1 92 ? -3.011 -2.469 3.370 1.00 93.88 92 LEU A CA 1
ATOM 694 C C . LEU A 1 92 ? -3.391 -2.215 4.831 1.00 93.88 92 LEU A C 1
ATOM 696 O O . LEU A 1 92 ? -4.377 -2.776 5.303 1.00 93.88 92 LEU A O 1
ATOM 700 N N . PHE A 1 93 ? -2.665 -1.343 5.533 1.00 91.75 93 PHE A N 1
ATOM 701 C CA . PHE A 1 93 ? -3.001 -0.942 6.898 1.00 91.75 93 PHE A CA 1
ATOM 702 C C . PHE A 1 93 ? -4.395 -0.308 6.977 1.00 91.75 93 PHE A C 1
ATOM 704 O O . PHE A 1 93 ? -5.204 -0.706 7.810 1.00 91.75 93 PHE A O 1
ATOM 711 N N . ALA A 1 94 ? -4.716 0.635 6.089 1.00 89.88 94 ALA A N 1
ATOM 712 C CA . ALA A 1 94 ? -6.033 1.261 6.062 1.00 89.88 94 ALA A CA 1
ATOM 713 C C . ALA A 1 94 ? -7.145 0.232 5.784 1.00 89.88 94 ALA A C 1
ATOM 715 O O . ALA A 1 94 ? -8.167 0.231 6.469 1.00 89.88 94 ALA A O 1
ATOM 716 N N . GLN A 1 95 ? -6.927 -0.703 4.851 1.00 89.44 95 GLN A N 1
ATOM 717 C CA . GLN A 1 95 ? -7.863 -1.808 4.596 1.00 89.44 95 GLN A CA 1
ATOM 718 C C . GLN A 1 95 ? -8.015 -2.744 5.804 1.00 89.44 95 GLN A C 1
ATOM 720 O O . GLN A 1 95 ? -9.125 -3.193 6.100 1.00 89.44 95 GLN A O 1
ATOM 725 N N . TYR A 1 96 ? -6.923 -3.015 6.523 1.00 86.56 96 TYR A N 1
ATOM 726 C CA . TYR A 1 96 ? -6.943 -3.783 7.765 1.00 86.56 96 TYR A CA 1
ATOM 727 C C . TYR A 1 96 ? -7.770 -3.076 8.841 1.00 86.56 96 TYR A C 1
ATOM 729 O O . TYR A 1 96 ? -8.636 -3.705 9.438 1.00 86.56 96 TYR A O 1
ATOM 737 N N . VAL A 1 97 ? -7.583 -1.770 9.045 1.00 84.75 97 VAL A N 1
ATOM 738 C CA . VAL A 1 97 ? -8.395 -0.987 9.990 1.00 84.75 97 VAL A CA 1
ATOM 739 C C . VAL A 1 97 ? -9.874 -1.025 9.593 1.00 84.75 97 VAL A C 1
ATOM 741 O O . VAL A 1 97 ? -10.726 -1.238 10.452 1.00 84.75 97 VAL A O 1
ATOM 744 N N . TYR A 1 98 ? -10.203 -0.921 8.300 1.00 74.31 98 TYR A N 1
ATOM 745 C CA . TYR A 1 98 ? -11.598 -0.989 7.853 1.00 74.31 98 TYR A CA 1
ATOM 746 C C . TYR A 1 98 ? -12.274 -2.336 8.063 1.00 74.31 98 TYR A C 1
ATOM 748 O O . TYR A 1 98 ? -13.458 -2.355 8.402 1.00 74.31 98 TYR A O 1
ATOM 756 N N . ARG A 1 99 ? -11.566 -3.440 7.812 1.00 70.75 99 ARG A N 1
ATOM 757 C CA . ARG A 1 99 ? -12.133 -4.794 7.889 1.00 70.75 99 ARG A CA 1
ATOM 758 C C . ARG A 1 99 ? -11.999 -5.417 9.276 1.00 70.75 99 ARG A C 1
ATOM 760 O O . ARG A 1 99 ? -12.878 -6.165 9.681 1.00 70.75 99 ARG A O 1
ATOM 767 N N . GLY A 1 100 ? -10.924 -5.108 9.992 1.00 58.53 100 GLY A N 1
ATOM 768 C CA . GLY A 1 100 ? -10.575 -5.705 11.278 1.00 58.53 100 GLY A CA 1
ATOM 769 C C . GLY A 1 100 ? -11.170 -4.978 12.4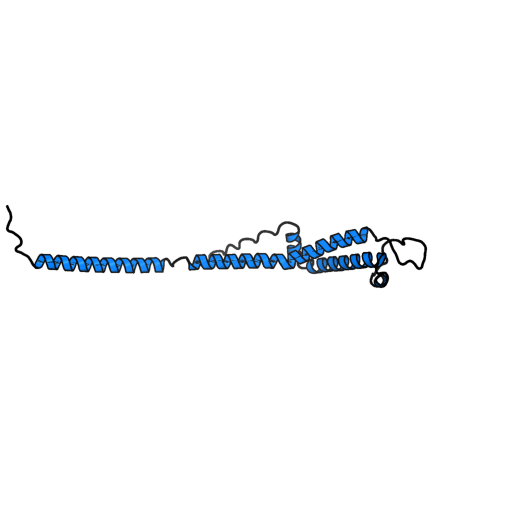81 1.00 58.53 100 GLY A C 1
ATOM 770 O O . GLY A 1 100 ? -11.708 -5.639 13.365 1.00 58.53 100 GLY A O 1
ATOM 771 N N . ALA A 1 101 ? -11.142 -3.639 12.516 1.00 56.50 101 ALA A N 1
ATOM 772 C CA . ALA A 1 101 ? -11.606 -2.894 13.694 1.00 56.50 101 ALA A CA 1
ATOM 773 C C . ALA A 1 101 ? -13.097 -3.132 14.030 1.00 56.50 101 ALA A C 1
ATOM 775 O O . ALA A 1 101 ? -13.402 -3.407 15.188 1.00 56.50 101 ALA A O 1
ATOM 776 N N . PRO A 1 102 ? -14.036 -3.154 13.058 1.00 52.25 102 PRO A N 1
ATOM 777 C CA . PRO A 1 102 ? -15.448 -3.381 13.373 1.00 52.25 102 PRO A CA 1
ATOM 778 C C . PRO A 1 102 ? -15.752 -4.802 13.871 1.00 52.25 102 PRO A C 1
ATOM 780 O O . PRO A 1 102 ? -16.692 -4.995 14.641 1.00 52.25 102 PRO A O 1
ATOM 783 N N . MET A 1 103 ? -14.992 -5.812 13.427 1.00 50.81 103 MET A N 1
ATOM 784 C CA . MET A 1 103 ? -15.207 -7.210 13.828 1.00 50.81 103 MET A CA 1
ATOM 785 C C . MET A 1 103 ? -14.783 -7.458 15.279 1.00 50.81 103 MET A C 1
ATOM 787 O O . MET A 1 103 ? -15.437 -8.222 15.983 1.00 50.81 103 MET A O 1
ATOM 791 N N . VAL A 1 104 ? -13.726 -6.786 15.741 1.00 53.06 104 VAL A N 1
ATOM 792 C CA . VAL A 1 104 ? -13.253 -6.911 17.125 1.00 53.06 104 VAL A CA 1
ATOM 793 C C . VAL A 1 104 ? -14.211 -6.201 18.083 1.00 53.06 104 VAL A C 1
ATOM 795 O O . VAL A 1 104 ? -14.684 -6.833 19.025 1.00 53.06 104 VAL A O 1
ATOM 798 N N . ASP A 1 105 ? -14.607 -4.958 17.796 1.00 55.56 105 ASP A N 1
ATOM 799 C CA . ASP A 1 105 ? -15.507 -4.197 18.678 1.00 55.56 105 ASP A CA 1
ATOM 800 C C . ASP A 1 105 ? -16.913 -4.806 18.769 1.00 55.56 105 ASP A C 1
ATOM 802 O O . ASP A 1 105 ?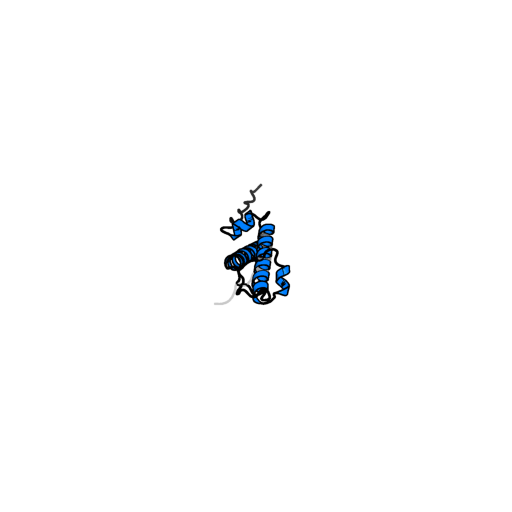 -17.481 -4.891 19.856 1.00 55.56 105 ASP A O 1
ATOM 806 N N . SER A 1 106 ? -17.470 -5.311 17.660 1.00 58.84 106 SER A N 1
ATOM 807 C CA . SER A 1 106 ? -18.768 -6.006 17.688 1.00 58.84 106 SER A CA 1
ATOM 808 C C . SER A 1 106 ? -18.708 -7.328 18.456 1.00 58.84 106 SER A C 1
ATOM 810 O O . SER A 1 106 ? -19.654 -7.657 19.169 1.00 58.84 106 SER A O 1
ATOM 812 N N . SER A 1 107 ? -17.593 -8.063 18.372 1.00 57.50 107 SER A N 1
ATOM 813 C CA . SER A 1 107 ? -17.397 -9.287 19.157 1.00 57.50 107 SER A CA 1
ATOM 814 C C . SER A 1 107 ? -17.266 -9.008 20.658 1.00 57.50 107 SER A C 1
ATOM 816 O O . SER A 1 107 ? -17.841 -9.739 21.462 1.00 57.50 107 SER A O 1
ATOM 818 N N . MET A 1 108 ? -16.582 -7.925 21.047 1.00 61.44 108 MET A N 1
ATOM 819 C CA . MET A 1 108 ? -16.462 -7.529 22.451 1.00 61.44 108 MET A CA 1
ATOM 820 C C . MET A 1 108 ? -17.778 -6.975 22.997 1.00 61.44 108 MET A C 1
ATOM 822 O O . MET A 1 108 ? -18.156 -7.317 24.113 1.00 61.44 108 MET A O 1
ATOM 826 N N . ALA A 1 109 ? -18.515 -6.192 22.206 1.00 67.94 109 ALA A N 1
ATOM 827 C CA . ALA A 1 109 ? -19.852 -5.726 22.564 1.00 67.94 109 ALA A CA 1
ATOM 828 C C . ALA A 1 109 ? -20.842 -6.894 22.716 1.00 67.94 109 ALA A C 1
ATOM 830 O O . ALA A 1 109 ? -21.598 -6.936 23.684 1.00 67.94 109 ALA A O 1
ATOM 831 N N . ALA A 1 110 ? -20.805 -7.880 21.813 1.00 70.38 110 ALA A N 1
ATOM 832 C CA . ALA A 1 110 ? -21.633 -9.082 21.911 1.00 70.38 110 ALA A CA 1
ATOM 833 C C . ALA A 1 110 ? -21.265 -9.942 23.132 1.00 70.38 110 ALA A C 1
ATOM 835 O O . ALA A 1 110 ? -22.153 -10.408 23.843 1.00 70.38 110 ALA A O 1
ATOM 836 N N . ALA A 1 111 ? -19.971 -10.112 23.418 1.00 70.25 111 ALA A N 1
ATOM 837 C CA . ALA A 1 111 ? -19.512 -10.819 24.611 1.00 70.25 111 ALA A CA 1
ATOM 838 C C . ALA A 1 111 ? -19.912 -10.086 25.903 1.00 70.25 111 ALA A C 1
ATOM 840 O O . ALA A 1 111 ? -20.371 -10.718 26.849 1.00 70.25 111 ALA A O 1
ATOM 841 N N . ALA A 1 112 ? -19.804 -8.755 25.936 1.00 70.06 112 ALA A N 1
ATOM 842 C CA . ALA A 1 112 ? -20.240 -7.946 27.070 1.00 70.06 112 ALA A CA 1
ATOM 843 C C . ALA A 1 112 ? -21.759 -8.034 27.287 1.00 70.06 112 ALA A C 1
ATOM 845 O O . ALA A 1 112 ? -22.200 -8.176 28.425 1.00 70.06 112 ALA A O 1
ATOM 846 N N . ALA A 1 113 ? -22.553 -8.020 26.211 1.00 75.81 113 ALA A N 1
ATOM 847 C CA . ALA A 1 113 ? -23.997 -8.221 26.285 1.00 75.81 113 ALA A CA 1
ATOM 848 C C . ALA A 1 113 ? -24.354 -9.612 26.835 1.00 75.81 113 ALA A C 1
ATOM 850 O O . ALA A 1 113 ? -25.228 -9.712 27.687 1.00 75.81 113 ALA A O 1
ATOM 851 N N . MET A 1 114 ? -23.645 -10.669 26.422 1.00 74.88 114 MET A N 1
ATOM 852 C CA . MET A 1 114 ? -23.842 -12.022 26.962 1.00 74.88 114 MET A CA 1
ATOM 853 C C . MET A 1 114 ? -23.461 -12.135 28.444 1.00 74.88 114 MET A C 1
ATOM 855 O O . MET A 1 114 ? -24.174 -12.782 29.204 1.00 74.88 114 MET A O 1
ATOM 859 N N . ILE A 1 115 ? -22.366 -11.499 28.870 1.00 74.38 115 ILE A N 1
ATOM 860 C CA . ILE A 1 115 ? -21.954 -11.464 30.284 1.00 74.38 115 ILE A CA 1
ATOM 861 C C . ILE A 1 115 ? -22.984 -10.703 31.123 1.00 74.38 115 ILE A C 1
ATOM 863 O O . ILE A 1 115 ? -23.331 -11.145 32.217 1.00 74.38 115 ILE A O 1
ATOM 867 N N . LEU A 1 116 ? -23.482 -9.572 30.618 1.00 75.19 116 LEU A N 1
ATOM 868 C CA . LEU A 1 116 ? -24.522 -8.800 31.288 1.00 75.19 116 LEU A CA 1
ATOM 869 C C . LEU A 1 116 ? -25.813 -9.611 31.404 1.00 75.19 116 LEU A C 1
ATOM 871 O O . LEU A 1 116 ? -26.364 -9.665 32.496 1.00 75.19 116 LEU A O 1
ATOM 875 N N . ASP A 1 117 ? -26.238 -10.273 30.323 1.00 73.31 117 ASP A N 1
ATOM 876 C CA . ASP A 1 117 ? -27.431 -11.123 30.290 1.00 73.31 117 ASP A CA 1
ATOM 877 C C . ASP A 1 117 ? -27.321 -12.286 31.286 1.00 73.31 117 ASP A C 1
ATOM 879 O O . ASP A 1 117 ? -28.223 -12.486 32.097 1.00 73.31 117 ASP A O 1
ATOM 883 N N . GLN A 1 118 ? -26.171 -12.970 31.333 1.00 72.12 118 GLN A N 1
ATOM 884 C CA . GLN A 1 118 ? -25.878 -13.991 32.344 1.00 72.12 118 GLN A CA 1
ATOM 885 C C . GLN A 1 118 ? -25.892 -13.428 33.770 1.00 72.12 118 GLN A C 1
ATOM 887 O O . GLN A 1 118 ? -26.455 -14.054 34.660 1.00 72.12 118 GLN A O 1
ATOM 892 N N . ALA A 1 119 ? -25.333 -12.241 34.003 1.00 66.00 119 ALA A N 1
ATOM 893 C CA . ALA A 1 119 ? -25.349 -11.605 35.319 1.00 66.00 119 ALA A CA 1
ATOM 894 C C . ALA A 1 119 ? -26.747 -11.097 35.728 1.00 66.00 119 ALA A C 1
ATOM 896 O O . ALA A 1 119 ? -27.036 -10.964 36.916 1.00 66.00 119 ALA A O 1
ATOM 897 N N . THR A 1 120 ? -27.634 -10.786 34.781 1.00 63.44 120 THR A N 1
ATOM 898 C CA . THR A 1 120 ? -29.057 -10.526 35.060 1.00 63.44 120 THR A CA 1
ATOM 899 C C . THR A 1 120 ? -29.869 -11.800 35.238 1.00 63.44 120 THR A C 1
ATOM 901 O O . THR A 1 120 ? -30.772 -11.797 36.063 1.00 63.44 120 THR A O 1
ATOM 904 N N . ALA A 1 121 ? -29.549 -12.874 34.518 1.00 60.66 121 ALA A N 1
ATOM 905 C CA . ALA A 1 121 ? -30.228 -14.160 34.636 1.00 60.66 121 ALA A CA 1
ATOM 906 C C . ALA A 1 121 ? -29.843 -14.914 35.923 1.00 60.66 121 ALA A C 1
ATOM 908 O O . ALA A 1 121 ? -30.679 -15.607 36.492 1.00 60.66 121 ALA A O 1
ATOM 909 N N . ASP A 1 122 ? -28.604 -14.754 36.404 1.00 56.75 122 ASP A N 1
ATOM 910 C CA . ASP A 1 122 ? -28.106 -15.351 37.656 1.00 56.75 122 ASP A CA 1
ATOM 911 C C . ASP A 1 122 ? -28.442 -14.505 38.900 1.00 56.75 122 ASP A C 1
ATOM 913 O O . ASP A 1 122 ? -28.293 -14.946 40.041 1.00 56.75 122 ASP A O 1
ATOM 917 N N . ARG A 1 123 ? -28.975 -13.288 38.709 1.00 55.94 123 ARG A N 1
ATOM 918 C CA . ARG A 1 123 ? -29.701 -12.594 39.774 1.00 55.94 123 ARG A CA 1
ATOM 919 C C . ARG A 1 123 ? -31.029 -13.311 39.970 1.00 55.94 123 ARG A C 1
ATOM 921 O O . ARG A 1 123 ? -32.026 -12.961 39.346 1.00 55.94 123 ARG A O 1
ATOM 928 N N . VAL A 1 124 ? -31.021 -14.309 40.853 1.00 57.22 124 VAL A N 1
ATOM 929 C CA . VAL A 1 124 ? -32.232 -14.870 41.461 1.00 57.22 124 VAL A CA 1
ATOM 930 C C . VAL A 1 124 ? -33.142 -13.694 41.803 1.00 57.22 124 VAL A C 1
ATOM 932 O O . VAL A 1 124 ? -32.743 -12.807 42.561 1.00 57.22 124 VAL A O 1
ATOM 935 N N . SER A 1 125 ? -34.312 -13.645 41.164 1.00 57.38 125 SER A N 1
ATOM 936 C CA . SER A 1 125 ? -35.297 -12.591 41.381 1.00 57.38 125 SER A CA 1
ATOM 937 C C . SER A 1 125 ? -35.494 -12.438 42.884 1.00 57.38 125 SER A C 1
ATOM 939 O O . SER A 1 125 ? -35.729 -13.424 43.580 1.00 57.38 125 SER A O 1
ATOM 941 N N . GLU A 1 126 ? -35.385 -11.220 43.410 1.00 58.00 126 GLU A N 1
ATOM 942 C CA . GLU A 1 126 ? -35.603 -10.949 44.836 1.00 58.00 126 GLU A CA 1
ATOM 943 C C . GLU A 1 126 ? -36.976 -11.490 45.290 1.00 58.00 126 GLU A C 1
ATOM 945 O O . GLU A 1 126 ? -37.125 -11.967 46.412 1.00 58.00 126 GLU A O 1
ATOM 950 N N . GLY A 1 127 ? -37.942 -11.554 44.362 1.00 60.69 127 GLY A N 1
ATOM 951 C CA . GLY A 1 127 ? -39.233 -12.212 44.550 1.00 60.69 127 GLY A CA 1
ATOM 952 C C . GLY A 1 127 ? -39.169 -13.734 44.729 1.00 60.69 127 GLY A C 1
ATOM 953 O O . GLY A 1 127 ? -39.927 -14.258 45.535 1.00 60.69 127 GLY A O 1
ATOM 954 N N . ASP A 1 128 ? -38.252 -14.444 44.067 1.00 62.25 128 ASP A N 1
ATOM 955 C CA . ASP A 1 128 ? -38.066 -15.892 44.259 1.00 62.25 128 ASP A CA 1
ATOM 956 C C . ASP A 1 128 ? -37.395 -16.195 45.608 1.00 62.25 128 ASP A C 1
ATOM 958 O O . ASP A 1 128 ? -37.681 -17.214 46.239 1.00 62.25 128 ASP A O 1
ATOM 962 N N . ILE A 1 129 ? -36.528 -15.293 46.086 1.00 63.91 129 ILE A N 1
ATOM 963 C CA . ILE A 1 129 ? -35.918 -15.387 47.421 1.00 63.91 129 ILE A CA 1
ATOM 964 C C . ILE A 1 129 ? -36.977 -15.144 48.501 1.00 63.91 129 ILE A C 1
ATOM 966 O O . ILE A 1 129 ? -37.040 -15.901 49.468 1.00 63.91 129 ILE A O 1
ATOM 970 N N . ILE A 1 130 ? -37.829 -14.129 48.324 1.00 69.38 130 ILE A N 1
ATOM 971 C CA . ILE A 1 130 ? -38.932 -13.824 49.245 1.00 69.38 130 ILE A CA 1
ATOM 972 C C . ILE A 1 130 ? -39.963 -14.958 49.250 1.00 69.38 130 ILE A C 1
ATOM 974 O O . ILE A 1 130 ? -40.324 -15.417 50.328 1.00 69.38 130 ILE A O 1
ATOM 978 N N . ALA A 1 131 ? -40.365 -15.476 48.085 1.00 73.56 131 ALA A N 1
ATOM 979 C CA . ALA A 1 131 ? -41.306 -16.593 47.992 1.00 73.56 131 ALA A CA 1
ATOM 980 C C . ALA A 1 131 ? -40.758 -17.856 48.673 1.00 73.56 131 ALA A C 1
ATOM 982 O O . ALA A 1 131 ? -41.453 -18.504 49.451 1.00 73.56 131 ALA A O 1
ATOM 983 N N . LYS A 1 132 ? -39.473 -18.172 48.467 1.00 70.62 132 LYS A N 1
ATOM 984 C CA . LYS A 1 132 ? -38.837 -19.321 49.123 1.00 70.62 132 LYS A CA 1
ATOM 985 C C . LYS A 1 132 ? -38.657 -19.122 50.631 1.00 70.62 132 LYS A C 1
ATOM 987 O O . LYS A 1 132 ? -38.705 -20.096 51.381 1.00 70.62 132 LYS A O 1
ATOM 992 N N . ALA A 1 133 ? -38.451 -17.885 51.080 1.00 69.19 133 ALA A N 1
ATOM 993 C CA . ALA A 1 133 ? -38.410 -17.547 52.499 1.00 69.19 133 ALA A CA 1
ATOM 994 C C . ALA A 1 133 ? -39.801 -17.631 53.149 1.00 69.19 133 ALA A C 1
ATOM 996 O O . ALA A 1 133 ? -39.913 -18.114 54.274 1.00 69.19 133 ALA A O 1
ATOM 997 N N . GLU A 1 134 ? -40.856 -17.220 52.445 1.00 72.50 134 GLU A N 1
ATOM 998 C CA . GLU A 1 134 ? -42.245 -17.309 52.903 1.00 72.50 134 GLU A CA 1
ATOM 999 C C . GLU A 1 134 ? -42.725 -18.766 52.984 1.00 72.50 134 GLU A C 1
ATOM 1001 O O . GLU A 1 134 ? -43.294 -19.168 54.001 1.00 72.50 134 GLU A O 1
ATOM 1006 N N . ASP A 1 135 ? -42.404 -19.592 51.984 1.00 72.88 135 ASP A N 1
ATOM 1007 C CA . ASP A 1 135 ? -42.686 -21.032 52.007 1.00 72.88 135 ASP A CA 1
ATOM 1008 C C . ASP A 1 135 ? -41.958 -21.731 53.168 1.00 72.88 135 ASP A C 1
ATOM 1010 O O . ASP A 1 135 ? -42.547 -22.545 53.884 1.00 72.88 135 ASP A O 1
ATOM 1014 N N . ALA A 1 136 ? -40.689 -21.383 53.411 1.00 68.56 136 ALA A N 1
ATOM 1015 C CA . ALA A 1 136 ? -39.917 -21.931 54.526 1.00 68.56 136 ALA A CA 1
ATOM 1016 C C . ALA A 1 136 ? -40.454 -21.477 55.896 1.00 68.56 136 ALA A C 1
ATOM 1018 O O . ALA A 1 136 ? -40.524 -22.280 56.827 1.00 68.56 136 ALA A O 1
ATOM 1019 N N . ALA A 1 137 ? -40.870 -20.214 56.022 1.00 70.38 137 ALA A N 1
ATOM 1020 C CA . ALA A 1 137 ? -41.487 -19.693 57.240 1.00 70.38 137 ALA A CA 1
ATOM 1021 C C . ALA A 1 137 ? -42.851 -20.348 57.513 1.00 70.38 137 ALA A C 1
ATOM 1023 O O . ALA A 1 137 ? -43.160 -20.681 58.656 1.00 70.38 137 ALA A O 1
ATOM 1024 N N . THR A 1 138 ? -43.640 -20.591 56.465 1.00 71.62 138 THR A N 1
ATOM 1025 C CA . THR A 1 138 ? -44.943 -21.260 56.563 1.00 71.62 138 THR A CA 1
ATOM 1026 C C . THR A 1 138 ? -44.789 -22.725 56.969 1.00 71.62 138 THR A C 1
ATOM 1028 O O . THR A 1 138 ? -45.524 -23.199 57.834 1.00 71.62 138 THR A O 1
ATOM 1031 N N . ALA A 1 139 ? -43.802 -23.437 56.415 1.00 71.88 139 ALA A N 1
ATOM 1032 C CA . ALA A 1 139 ? -43.495 -24.810 56.811 1.00 71.88 139 ALA A CA 1
ATOM 1033 C C . ALA A 1 139 ? -43.048 -24.900 58.281 1.00 71.88 139 ALA A C 1
ATOM 1035 O O . ALA A 1 139 ? -43.558 -25.734 59.026 1.00 71.88 139 ALA A O 1
ATOM 1036 N N . ALA A 1 140 ? -42.170 -23.995 58.726 1.00 65.69 140 ALA A N 1
ATOM 1037 C CA . ALA A 1 140 ? -41.733 -23.941 60.120 1.00 65.69 140 ALA A CA 1
ATOM 1038 C C . ALA A 1 140 ? -42.887 -23.603 61.081 1.00 65.69 140 ALA A C 1
ATOM 1040 O O . ALA A 1 140 ? -43.016 -24.223 62.133 1.00 65.69 140 ALA A O 1
ATOM 1041 N N . ALA A 1 141 ? -43.769 -22.667 60.716 1.00 66.06 141 ALA A N 1
ATOM 1042 C CA . ALA A 1 141 ? -44.946 -22.337 61.520 1.00 66.06 141 ALA A CA 1
ATOM 1043 C C . ALA A 1 141 ? -45.942 -23.508 61.611 1.00 66.06 141 ALA A C 1
ATOM 1045 O O . ALA A 1 141 ? -46.522 -23.740 62.672 1.00 66.06 141 ALA A O 1
ATOM 1046 N N . ALA A 1 142 ? -46.123 -24.268 60.526 1.00 67.25 142 ALA A N 1
ATOM 1047 C CA . ALA A 1 142 ? -46.968 -25.459 60.519 1.00 67.25 142 ALA A CA 1
ATOM 1048 C C . ALA A 1 142 ? -46.394 -26.588 61.391 1.00 67.25 142 ALA A C 1
ATOM 1050 O O . ALA A 1 142 ? -47.153 -27.293 62.056 1.00 67.25 142 ALA A O 1
ATOM 1051 N N . GLU A 1 143 ? -45.070 -26.741 61.426 1.00 62.78 143 GLU A N 1
ATOM 1052 C CA . GLU A 1 143 ? -44.400 -27.737 62.264 1.00 62.78 143 GLU A CA 1
ATOM 1053 C C . GLU A 1 143 ? -44.457 -27.367 63.751 1.00 62.78 143 GLU A C 1
ATOM 1055 O O . GLU A 1 143 ? -44.865 -28.197 64.559 1.00 62.78 143 GLU A O 1
ATOM 1060 N N . VAL A 1 144 ? -44.215 -26.099 64.106 1.00 62.09 144 VAL A N 1
ATOM 1061 C CA . VAL A 1 144 ? -44.375 -25.599 65.488 1.00 62.09 144 VAL A CA 1
ATOM 1062 C C . VAL A 1 144 ? -45.824 -25.732 65.973 1.00 62.09 144 VAL A C 1
ATOM 1064 O O . VAL A 1 144 ? -46.067 -26.103 67.122 1.00 62.09 144 VAL A O 1
ATOM 1067 N N . ALA A 1 145 ? -46.812 -25.474 65.110 1.00 59.50 145 ALA A N 1
ATOM 1068 C CA . ALA A 1 145 ? -48.222 -25.665 65.452 1.00 59.50 145 ALA A CA 1
ATOM 1069 C C . ALA A 1 145 ? -48.580 -27.144 65.674 1.00 59.50 145 ALA A C 1
ATOM 1071 O O . ALA A 1 145 ? -49.399 -27.453 66.540 1.00 59.50 145 ALA A O 1
ATOM 1072 N N . LYS A 1 146 ? -47.963 -28.060 64.919 1.00 59.78 146 LYS A N 1
ATOM 1073 C CA . LYS A 1 146 ? -48.149 -29.501 65.099 1.00 59.78 146 LYS A CA 1
ATOM 1074 C C . LYS A 1 146 ? -47.482 -29.997 66.386 1.00 59.78 146 LYS A C 1
ATOM 1076 O O . LYS A 1 146 ? -48.121 -30.730 67.130 1.00 59.78 146 LYS A O 1
ATOM 1081 N N . GLU A 1 147 ? -46.264 -29.549 66.682 1.00 58.50 147 GLU A N 1
ATOM 1082 C CA . GLU A 1 147 ? -45.549 -29.884 67.922 1.00 58.50 147 GLU A CA 1
ATOM 1083 C C . GLU A 1 147 ? -46.294 -29.354 69.160 1.00 58.50 147 GLU A C 1
ATOM 1085 O O . GLU A 1 147 ? -46.526 -30.101 70.103 1.00 58.50 147 GLU A O 1
ATOM 1090 N N . THR A 1 148 ? -46.809 -28.117 69.116 1.00 59.06 148 THR A N 1
ATOM 1091 C CA . THR A 1 148 ? -47.633 -27.546 70.205 1.00 59.06 148 THR A CA 1
ATOM 1092 C C . THR A 1 148 ? -48.943 -28.322 70.406 1.00 59.06 148 T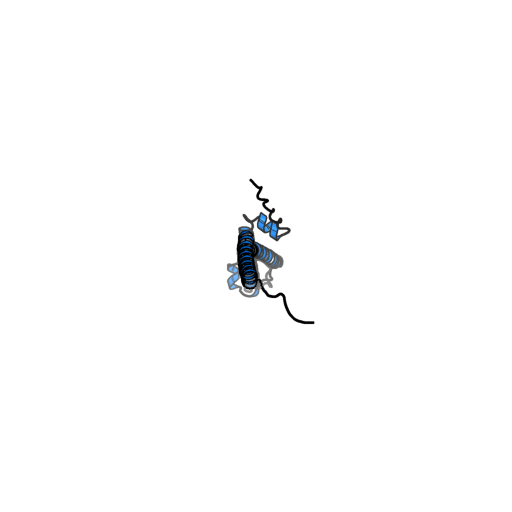HR A C 1
ATOM 1094 O O . THR A 1 148 ? -49.411 -28.494 71.533 1.00 59.06 148 THR A O 1
ATOM 1097 N N . ALA A 1 149 ? -49.555 -28.804 69.318 1.00 56.38 149 ALA A N 1
ATOM 1098 C CA . ALA A 1 149 ? -50.763 -29.619 69.395 1.00 56.38 149 ALA A CA 1
ATOM 1099 C C . ALA A 1 149 ? -50.484 -31.020 69.964 1.00 56.38 149 ALA A C 1
ATOM 1101 O O . ALA A 1 149 ? -51.320 -31.548 70.693 1.00 56.38 149 ALA A O 1
ATOM 1102 N N . GLU A 1 150 ? -49.328 -31.613 69.665 1.00 53.78 150 GLU A N 1
ATOM 1103 C CA . GLU A 1 150 ? -48.914 -32.904 70.227 1.00 53.78 150 GLU A CA 1
ATOM 1104 C C . GLU A 1 150 ? -48.531 -32.779 71.716 1.00 53.78 150 GLU A C 1
ATOM 1106 O O . GLU A 1 150 ? -48.934 -33.629 72.508 1.00 53.78 150 GLU A O 1
ATOM 1111 N N . ASP A 1 151 ? -47.888 -31.681 72.128 1.00 50.81 151 ASP A N 1
ATOM 1112 C CA . ASP A 1 151 ? -47.517 -31.413 73.529 1.00 50.81 151 ASP A CA 1
ATOM 1113 C C . ASP A 1 151 ? -48.751 -31.146 74.421 1.00 50.81 151 ASP A C 1
ATOM 1115 O O . ASP A 1 151 ? -48.886 -31.695 75.514 1.00 50.81 151 ASP A O 1
ATOM 1119 N N . THR A 1 152 ? -49.758 -30.426 73.903 1.00 55.75 152 THR A N 1
ATOM 1120 C CA . THR A 1 152 ? -51.032 -30.197 74.623 1.00 55.75 152 THR A CA 1
ATOM 1121 C C . THR A 1 152 ? -51.854 -31.487 74.792 1.00 55.75 152 THR A C 1
ATOM 1123 O O . THR A 1 152 ? -52.615 -31.636 75.749 1.00 55.75 152 THR A O 1
ATOM 1126 N N . VAL A 1 153 ? -51.739 -32.443 73.862 1.00 51.44 153 VAL A N 1
ATOM 1127 C CA . VAL A 1 153 ? -52.439 -33.737 73.958 1.00 51.44 153 VAL A CA 1
ATOM 1128 C C . VAL A 1 153 ? -51.776 -34.656 74.988 1.00 51.44 153 VAL A C 1
ATOM 1130 O O . VAL A 1 153 ? -52.483 -35.419 75.646 1.00 51.44 153 VAL A O 1
ATOM 1133 N N . ILE A 1 154 ? -50.457 -34.560 75.174 1.00 50.25 154 ILE A N 1
ATOM 1134 C CA . ILE A 1 154 ? -49.732 -35.314 76.206 1.00 50.25 154 ILE A CA 1
ATOM 1135 C C . ILE A 1 154 ? -50.082 -34.790 77.609 1.00 50.25 154 ILE A C 1
ATOM 1137 O O . ILE A 1 154 ? -50.342 -35.596 78.499 1.00 50.25 154 ILE A O 1
ATOM 1141 N N . GLU A 1 155 ? -50.215 -33.473 77.797 1.00 50.25 155 GLU A N 1
ATOM 1142 C CA . GLU A 1 155 ? -50.555 -32.877 79.103 1.00 50.25 155 GLU A CA 1
ATOM 1143 C C . GLU A 1 155 ? -52.008 -33.162 79.556 1.00 50.25 155 GLU A C 1
ATOM 1145 O O . GLU A 1 155 ? -52.307 -33.173 80.748 1.00 50.25 155 GLU A O 1
ATOM 1150 N N . MET A 1 156 ? -52.930 -33.463 78.629 1.00 49.91 156 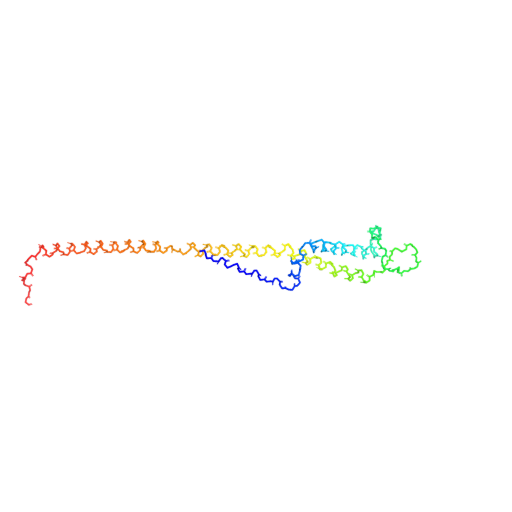MET A N 1
ATOM 1151 C CA . MET A 1 156 ? -54.312 -33.857 78.963 1.00 49.91 156 MET A CA 1
ATOM 1152 C C . MET A 1 156 ? -54.506 -35.367 79.193 1.00 49.91 156 MET A C 1
ATOM 1154 O O . MET A 1 156 ? -55.593 -35.771 79.615 1.00 49.91 156 MET A O 1
ATOM 1158 N N . LEU A 1 157 ? -53.508 -36.208 78.893 1.00 50.84 157 LEU A N 1
ATOM 1159 C CA . LEU A 1 157 ? -53.611 -37.670 79.001 1.00 50.84 157 LEU A CA 1
ATOM 1160 C C . LEU A 1 157 ? -53.019 -38.259 80.291 1.00 50.84 157 LEU A C 1
ATOM 1162 O O . LEU A 1 157 ? -53.214 -39.454 80.516 1.00 50.84 157 LEU A O 1
ATOM 1166 N N . ASP A 1 158 ? -52.388 -37.460 81.158 1.00 55.78 158 ASP A N 1
ATOM 1167 C CA . ASP A 1 158 ? -51.958 -37.926 82.483 1.00 55.78 158 ASP A CA 1
ATOM 1168 C C . ASP A 1 158 ? -52.102 -36.856 83.584 1.00 55.78 158 ASP A C 1
ATOM 1170 O O . ASP A 1 158 ? -51.171 -36.096 83.852 1.00 55.78 158 ASP A O 1
ATOM 1174 N N . PRO A 1 159 ? -53.269 -36.772 84.246 1.00 52.88 159 PRO A N 1
ATOM 1175 C CA . PRO A 1 159 ? -53.422 -35.966 85.450 1.00 52.88 159 PRO A CA 1
ATOM 1176 C C . PRO A 1 159 ? -52.878 -36.626 86.739 1.00 52.88 159 PRO A C 1
ATOM 1178 O O . PRO A 1 159 ? -53.056 -36.023 87.793 1.00 52.88 159 PRO A O 1
ATOM 1181 N N . ASP A 1 160 ? -52.233 -37.806 86.704 1.00 53.09 160 ASP A N 1
ATOM 1182 C CA . ASP A 1 160 ? -51.896 -38.589 87.913 1.00 53.09 160 ASP A CA 1
ATOM 1183 C C . ASP A 1 160 ? -50.429 -39.090 87.994 1.00 53.09 160 ASP A C 1
ATOM 1185 O O . ASP A 1 160 ? -50.142 -40.079 88.674 1.00 53.09 160 ASP A O 1
ATOM 1189 N N . ALA A 1 161 ? -49.453 -38.393 87.406 1.00 47.00 161 ALA A N 1
ATOM 1190 C CA . ALA A 1 161 ? -48.027 -38.683 87.627 1.00 47.00 161 ALA A CA 1
ATOM 1191 C C . ALA A 1 161 ? -47.442 -37.943 88.851 1.00 47.00 161 ALA A C 1
ATOM 1193 O O . ALA A 1 161 ? -46.388 -37.317 88.770 1.00 47.00 161 ALA A O 1
ATOM 1194 N N . ASP A 1 162 ? -48.123 -38.026 89.996 1.00 49.91 162 ASP A N 1
ATOM 1195 C CA . ASP A 1 162 ? -47.600 -37.608 91.302 1.00 49.91 162 ASP A CA 1
ATOM 1196 C C . ASP A 1 162 ? -47.651 -38.819 92.254 1.00 49.91 162 ASP A C 1
ATOM 1198 O O . ASP A 1 162 ? -48.642 -39.038 92.949 1.00 49.91 162 ASP A O 1
ATOM 1202 N N . SER A 1 163 ? -46.627 -39.687 92.236 1.00 46.56 163 SER A N 1
ATOM 1203 C CA . SER A 1 163 ? -46.199 -40.518 93.387 1.00 46.56 163 SER A CA 1
ATOM 1204 C C . SER A 1 163 ? -45.091 -41.533 93.047 1.00 46.56 163 SER A C 1
ATOM 1206 O O . SER A 1 163 ? -45.196 -42.278 92.079 1.00 46.56 163 SER A O 1
ATOM 1208 N N . ALA A 1 164 ? -44.113 -41.627 93.964 1.00 39.91 164 ALA A N 1
ATOM 1209 C CA . ALA A 1 164 ? -42.923 -42.501 94.009 1.00 39.91 164 ALA A CA 1
ATOM 1210 C C . ALA A 1 164 ? -41.738 -41.975 93.170 1.00 39.91 164 ALA A C 1
ATOM 1212 O O . ALA A 1 164 ? -41.858 -41.780 91.973 1.00 39.91 164 ALA A O 1
ATOM 1213 N N . GLU A 1 165 ? -40.568 -41.666 93.732 1.00 38.03 165 GLU A N 1
ATOM 1214 C CA . GLU A 1 165 ? -39.773 -42.445 94.691 1.00 38.03 165 GLU A CA 1
ATOM 1215 C C . GLU A 1 165 ? -38.989 -41.544 95.679 1.00 38.03 165 GLU A C 1
ATOM 1217 O O . GLU A 1 165 ? -38.780 -40.359 95.418 1.00 38.03 165 GLU A O 1
ATOM 1222 N N . GLU A 1 166 ? -38.620 -42.136 96.825 1.00 36.06 166 GLU A N 1
ATOM 1223 C CA . GLU A 1 166 ? -37.796 -41.593 97.931 1.00 36.06 166 GLU A CA 1
ATOM 1224 C C . GLU A 1 166 ? -36.435 -41.004 97.521 1.00 36.06 166 GLU A C 1
ATOM 1226 O O . GLU A 1 166 ? -35.760 -41.580 96.637 1.00 36.06 166 GLU A O 1
#

Sequence (166 aa):
MSDEETTPATPSTGLAGFVLENRSWMQGASLLMIFYAVWAVIEVLSNTWFHGLQDLTIFTTGTETNIDPNDLQRNNSGMVIASGAVLGLFGLFAQYVYRGAPMVDSSMAAAAAMILDQATADRVSEGDIIAKAEDAATAAAAEVAKETAEDTVIEMLDPDADSAEE

Secondary structure (DSSP, 8-state):
------PPPP---SHHHHHHHTHHHHHHHHHHHHHHHHHHHHHHHHHHT-GGGGGGSSS--SEESSS-TT---EEPPHHHHHHHHHHHHHHHHHHHHHHHHHHHHHHHHHHHHHHHHHHHHSS--HHHHHHHHHHHHHHHHHHHHHHHHHHHHHHTS-S-------

Foldseek 3Di:
DDPPPPPPDDQPDDDLSVLVVVVVCLLVQLVVLQVLLVLLVLLQCCQAPVVVSCVVRPDNAAADPDDDPPDSHGDHDPVSNVSSVVSNVVSVVSVCSVPPVVVVVVVVVVVVVVVVVVVVVVPPPVVNVVVVVVVVVVVVVVVVVVVVVVVVVVVVPDPDPPDDDD